Protein AF-A0A3P8MCZ1-F1 (afdb_monomer_lite)

Sequence (116 aa):
MANELAQLTGFEEKDVQRALRALALEPFFDDVMYVASGDVIVGAPTGNALRVVGQWPTPEAQLDRLIAAIEAVAADEAQPEEERSKARQLGMSLKGALYQVAIGALGGAGGNIMSG

Radius of gyration: 23.14 Å; chains: 1; bounding box: 69×40×48 Å

Foldseek 3Di:
DLVVVCVVVVHDSVVSQVVLVVCVVDQQFPDWDQDPVRGIDGHDGDPVNCVVVVVDQDPVRVLVVVLVVLCVQLPDPVDDPVSNVVSVVVSVVSVVVVVVVVCCVVVVVPPDDDDD

pLDDT: mean 78.55, std 12.03, range [37.47, 90.81]

Organism: Tsukamurella paurometabola (NCBI:txid2061)

Structure (mmCIF, N/CA/C/O backbone):
data_AF-A0A3P8MCZ1-F1
#
_entry.id   AF-A0A3P8MCZ1-F1
#
loop_
_atom_site.group_PDB
_atom_site.id
_atom_site.type_symbol
_atom_site.label_atom_id
_atom_site.label_alt_id
_atom_site.label_comp_id
_atom_site.label_asym_id
_atom_site.label_entity_id
_atom_site.label_seq_id
_atom_site.pdbx_PDB_ins_code
_atom_site.Cartn_x
_atom_site.Cartn_y
_atom_site.Cartn_z
_atom_site.occupancy
_atom_site.B_iso_or_equiv
_atom_site.auth_seq_id
_atom_site.auth_comp_id
_atom_site.auth_asym_id
_atom_site.auth_atom_id
_atom_site.pdbx_PDB_model_num
ATOM 1 N N . MET A 1 1 ? 16.208 -9.409 -4.813 1.00 60.22 1 MET A N 1
ATOM 2 C CA . MET A 1 1 ? 15.084 -8.688 -5.442 1.00 60.22 1 MET A CA 1
ATOM 3 C C . MET A 1 1 ? 14.567 -9.349 -6.721 1.00 60.22 1 MET A C 1
ATOM 5 O O . MET A 1 1 ? 13.490 -9.920 -6.668 1.00 60.22 1 MET A O 1
ATOM 9 N N . ALA A 1 2 ? 15.285 -9.341 -7.854 1.00 64.31 2 ALA A N 1
ATOM 10 C CA . ALA A 1 2 ? 14.760 -9.933 -9.100 1.00 64.31 2 ALA A CA 1
ATOM 11 C C . ALA A 1 2 ? 14.562 -11.459 -9.018 1.0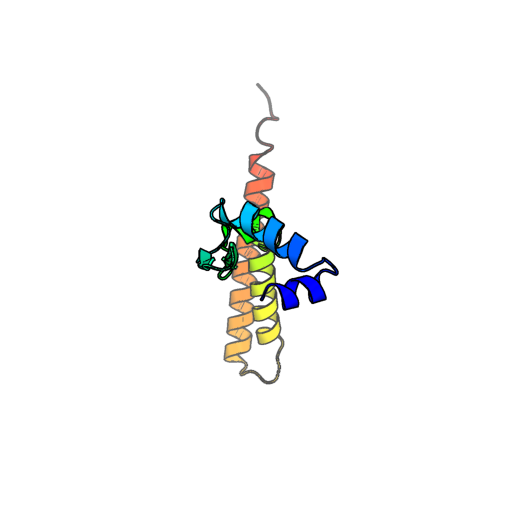0 64.31 2 ALA A C 1
ATOM 13 O O . ALA A 1 2 ? 13.495 -11.956 -9.365 1.00 64.31 2 ALA A O 1
ATOM 14 N N . ASN A 1 3 ? 15.532 -12.179 -8.448 1.00 68.25 3 ASN A N 1
ATOM 15 C CA . ASN A 1 3 ? 15.411 -13.607 -8.136 1.00 68.25 3 ASN A CA 1
ATOM 16 C C . ASN A 1 3 ? 14.243 -13.928 -7.164 1.00 68.25 3 ASN A C 1
ATOM 18 O O . ASN A 1 3 ? 13.548 -14.924 -7.329 1.00 68.25 3 ASN A O 1
ATOM 22 N N . GLU A 1 4 ? 13.954 -13.063 -6.185 1.00 74.31 4 GLU A N 1
ATOM 23 C CA . GLU A 1 4 ? 12.821 -13.265 -5.257 1.00 74.31 4 GLU A CA 1
ATOM 24 C C . GLU A 1 4 ? 11.471 -13.061 -5.958 1.00 74.31 4 GLU A C 1
ATOM 26 O O . GLU A 1 4 ? 10.547 -13.848 -5.772 1.00 74.31 4 GLU A O 1
ATOM 31 N N . LEU A 1 5 ? 11.363 -12.040 -6.815 1.00 75.69 5 LEU A N 1
ATOM 32 C CA . LEU A 1 5 ? 10.168 -11.803 -7.629 1.00 75.69 5 LEU A CA 1
ATOM 33 C C . LEU A 1 5 ? 9.936 -12.933 -8.637 1.00 75.69 5 LEU A C 1
ATOM 35 O O . LEU A 1 5 ? 8.797 -13.356 -8.822 1.00 75.69 5 LEU A O 1
ATOM 39 N N . ALA A 1 6 ? 11.001 -13.454 -9.249 1.00 72.50 6 ALA A N 1
ATOM 40 C CA . ALA A 1 6 ? 10.952 -14.619 -10.128 1.00 72.50 6 ALA A CA 1
ATOM 41 C C . ALA A 1 6 ? 10.367 -15.843 -9.404 1.00 72.50 6 ALA A C 1
ATOM 43 O O . ALA A 1 6 ? 9.442 -16.480 -9.904 1.00 72.50 6 ALA A O 1
ATOM 44 N N . GLN A 1 7 ? 10.814 -16.111 -8.173 1.00 72.31 7 GLN A N 1
ATOM 45 C CA . GLN A 1 7 ? 10.285 -17.209 -7.357 1.00 72.31 7 GLN A CA 1
ATOM 46 C C . GLN A 1 7 ? 8.814 -17.013 -6.957 1.00 72.31 7 GLN A C 1
ATOM 48 O O . GLN A 1 7 ? 8.046 -17.970 -6.989 1.00 72.31 7 GLN A O 1
ATOM 53 N N . LEU A 1 8 ? 8.401 -15.787 -6.615 1.00 78.44 8 LEU A N 1
ATOM 54 C CA . LEU A 1 8 ? 7.018 -15.487 -6.215 1.00 78.44 8 LEU A CA 1
ATOM 55 C C . LEU A 1 8 ? 6.022 -15.521 -7.381 1.00 78.44 8 LEU A C 1
ATOM 57 O O . LEU A 1 8 ? 4.850 -15.833 -7.184 1.00 78.44 8 LEU A O 1
ATOM 61 N N . THR A 1 9 ? 6.471 -15.172 -8.584 1.00 80.12 9 THR A N 1
ATOM 62 C CA . THR A 1 9 ? 5.613 -15.056 -9.775 1.00 80.12 9 THR A CA 1
ATOM 63 C C . THR A 1 9 ? 5.683 -16.274 -10.694 1.00 80.12 9 THR A C 1
ATOM 65 O O . THR A 1 9 ? 4.820 -16.439 -11.552 1.00 80.12 9 THR A O 1
ATOM 68 N N . GLY A 1 10 ? 6.699 -17.127 -10.528 1.00 83.00 10 GLY A N 1
ATOM 69 C CA . GLY A 1 10 ? 6.996 -18.232 -11.439 1.00 83.00 10 GLY A CA 1
ATOM 70 C C . GLY A 1 10 ? 7.622 -17.790 -12.767 1.00 83.00 10 GLY A C 1
ATOM 71 O O . GLY A 1 10 ? 7.740 -18.609 -13.677 1.00 83.00 10 GLY A O 1
ATOM 72 N N . PHE A 1 11 ? 8.008 -16.517 -12.904 1.00 84.12 11 PHE A N 1
ATOM 73 C CA . PHE A 1 11 ? 8.700 -16.010 -14.089 1.00 84.12 11 PHE A CA 1
ATOM 74 C C . PHE A 1 11 ? 10.206 -16.255 -14.026 1.00 84.12 11 PHE A C 1
ATOM 76 O O . PHE A 1 11 ? 10.797 -16.343 -12.954 1.00 84.12 11 PHE A O 1
ATOM 83 N N . GLU A 1 12 ? 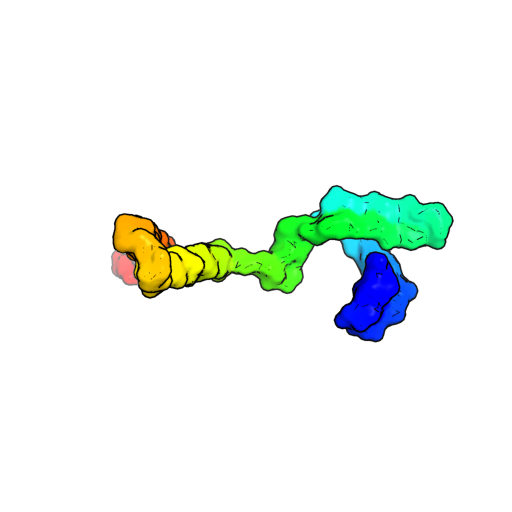10.853 -16.306 -15.191 1.00 87.06 12 GLU A N 1
ATOM 84 C CA . GLU A 1 12 ? 12.312 -16.306 -15.250 1.00 87.06 12 GLU A CA 1
ATOM 85 C C . GLU A 1 12 ? 12.871 -14.927 -14.874 1.00 87.06 12 GLU A C 1
ATOM 87 O O . GLU A 1 12 ? 12.325 -13.887 -15.250 1.00 87.06 12 GLU A O 1
ATOM 92 N N . GLU A 1 13 ? 14.019 -14.901 -14.193 1.00 85.62 13 GLU A N 1
ATOM 93 C CA . GLU A 1 13 ? 14.666 -13.662 -13.739 1.00 85.62 13 GLU A CA 1
ATOM 94 C C . GLU A 1 13 ? 14.922 -12.663 -14.883 1.00 85.62 13 GLU A C 1
ATOM 96 O O . GLU A 1 13 ? 14.755 -11.455 -14.710 1.00 85.62 13 GLU A O 1
ATOM 101 N N . LYS A 1 14 ? 15.231 -13.161 -16.088 1.00 87.12 14 LYS A N 1
ATOM 102 C CA . LYS A 1 14 ? 15.417 -12.333 -17.291 1.00 87.12 14 LYS A CA 1
ATOM 103 C C . LYS A 1 14 ? 14.136 -11.605 -17.717 1.00 87.12 14 LYS A C 1
ATOM 105 O O . LYS A 1 14 ? 14.192 -10.459 -18.164 1.00 87.12 14 LYS A O 1
ATOM 110 N N . ASP A 1 15 ? 12.986 -12.263 -17.581 1.00 88.88 15 ASP A N 1
ATOM 111 C CA . ASP A 1 15 ? 11.691 -11.704 -17.957 1.00 88.88 15 ASP A CA 1
ATOM 112 C C . ASP A 1 15 ? 11.219 -10.708 -16.896 1.00 88.88 15 ASP A C 1
ATOM 114 O O . ASP A 1 15 ? 10.705 -9.645 -17.249 1.00 88.88 15 ASP A O 1
ATOM 118 N N . VAL A 1 16 ? 11.510 -10.983 -15.618 1.00 87.94 16 VAL A N 1
ATOM 119 C CA . VAL A 1 16 ? 11.321 -10.030 -14.516 1.00 87.94 16 VAL A CA 1
ATOM 120 C C . VAL A 1 16 ? 12.159 -8.770 -14.740 1.00 87.94 16 VAL A C 1
ATOM 122 O O . VAL A 1 16 ? 11.617 -7.672 -14.695 1.00 87.94 16 VAL A O 1
ATOM 125 N N . GLN A 1 17 ? 13.451 -8.892 -15.060 1.00 90.81 17 GLN A N 1
ATOM 126 C CA . GLN A 1 17 ? 14.313 -7.738 -15.350 1.00 90.81 17 GLN A CA 1
ATOM 127 C C . GLN A 1 17 ? 13.830 -6.927 -16.560 1.00 90.81 17 GLN A C 1
ATOM 129 O O . GLN A 1 17 ? 13.839 -5.694 -16.535 1.00 90.81 17 GLN A O 1
ATOM 134 N N . ARG A 1 18 ? 13.344 -7.592 -17.617 1.00 89.56 18 ARG A N 1
ATOM 135 C CA . ARG A 1 18 ? 12.755 -6.902 -18.774 1.00 89.56 18 ARG A CA 1
ATOM 136 C C . ARG A 1 18 ? 11.475 -6.150 -18.399 1.00 89.56 18 ARG A C 1
ATOM 138 O O . ARG A 1 18 ? 11.293 -5.021 -18.851 1.00 89.56 18 ARG A O 1
ATOM 145 N N . ALA A 1 19 ? 10.615 -6.748 -17.577 1.00 87.50 19 ALA A N 1
ATOM 146 C CA . ALA A 1 19 ? 9.401 -6.102 -17.087 1.00 87.50 19 ALA A CA 1
ATOM 147 C C . ALA A 1 19 ? 9.724 -4.905 -16.179 1.00 87.50 19 ALA A C 1
ATOM 149 O O . ALA A 1 19 ? 9.167 -3.828 -16.372 1.00 87.50 19 ALA A O 1
ATOM 150 N N . LEU A 1 20 ? 10.676 -5.059 -15.254 1.00 89.81 20 LEU A N 1
ATOM 151 C CA . LEU A 1 20 ? 11.132 -3.980 -14.378 1.00 89.81 20 LEU A CA 1
ATOM 152 C C . LEU A 1 20 ? 11.714 -2.811 -15.174 1.00 89.81 20 LEU A C 1
ATOM 154 O O . LEU A 1 20 ? 11.363 -1.675 -14.889 1.00 89.81 20 LEU A O 1
ATOM 158 N N . ARG A 1 21 ? 12.513 -3.066 -16.220 1.00 89.62 21 ARG A N 1
ATOM 159 C CA . ARG A 1 21 ? 12.997 -2.010 -17.129 1.00 89.62 21 ARG A CA 1
ATOM 160 C C . ARG A 1 21 ? 11.864 -1.235 -17.792 1.00 89.62 21 ARG A C 1
ATOM 162 O O . ARG A 1 21 ? 11.954 -0.020 -17.885 1.00 89.62 21 ARG A O 1
ATOM 169 N N . ALA A 1 22 ? 10.828 -1.923 -18.268 1.00 89.94 22 ALA A N 1
ATOM 170 C CA . ALA A 1 22 ? 9.697 -1.264 -18.914 1.00 89.94 22 ALA A CA 1
ATOM 171 C C . ALA A 1 22 ? 8.893 -0.419 -17.914 1.00 89.94 22 ALA A C 1
ATOM 173 O O . ALA A 1 22 ? 8.547 0.719 -18.211 1.00 89.94 22 ALA A O 1
ATOM 174 N N . LEU A 1 23 ? 8.643 -0.954 -16.715 1.00 87.88 23 LEU A N 1
ATOM 175 C CA . LEU A 1 23 ? 7.907 -0.256 -15.658 1.00 87.88 23 LEU A CA 1
ATOM 176 C C . LE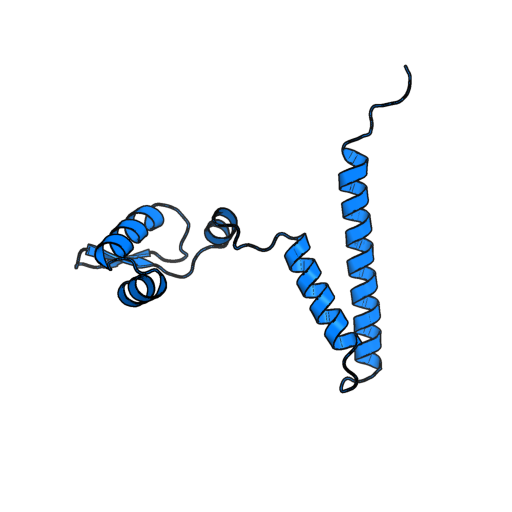U A 1 23 ? 8.703 0.901 -15.040 1.00 87.88 23 LEU A C 1
ATOM 178 O O . LEU A 1 23 ? 8.107 1.883 -14.619 1.00 87.88 23 LEU A O 1
ATOM 182 N N . ALA A 1 24 ? 10.033 0.808 -15.014 1.00 88.44 24 ALA A N 1
ATOM 183 C CA . ALA A 1 24 ? 10.931 1.851 -14.521 1.00 88.44 24 ALA A CA 1
ATOM 184 C C . ALA A 1 24 ? 10.975 3.111 -15.408 1.00 88.44 24 ALA A C 1
ATOM 186 O O . ALA A 1 24 ? 11.560 4.115 -15.006 1.00 88.44 24 ALA A O 1
ATOM 187 N N . LEU A 1 25 ? 10.376 3.071 -16.605 1.00 88.62 25 LEU A N 1
ATOM 188 C CA . LEU A 1 25 ? 10.182 4.255 -17.451 1.00 88.62 25 LEU A CA 1
ATOM 189 C C . LEU A 1 25 ? 8.997 5.118 -16.993 1.00 88.62 25 LEU A C 1
ATOM 191 O O . LEU A 1 25 ? 8.896 6.276 -17.390 1.00 88.62 25 LEU A O 1
ATOM 195 N N . GLU A 1 26 ? 8.118 4.561 -16.164 1.00 87.50 26 GLU A N 1
ATOM 196 C CA . GLU A 1 26 ? 6.937 5.218 -15.611 1.00 87.50 26 GLU A CA 1
ATOM 197 C C . GLU A 1 26 ? 7.156 5.527 -14.116 1.00 87.50 26 GLU A C 1
ATOM 199 O O . GLU A 1 26 ? 7.959 4.860 -13.455 1.00 87.50 26 GLU A O 1
ATOM 204 N N . PRO A 1 27 ? 6.438 6.502 -13.523 1.00 86.19 27 PRO A N 1
ATOM 205 C CA . PRO A 1 27 ? 6.589 6.889 -12.115 1.00 86.19 27 PRO A CA 1
ATOM 206 C C . PRO A 1 27 ? 5.904 5.892 -11.158 1.00 86.19 27 PRO A C 1
ATOM 208 O O . PRO A 1 27 ? 5.071 6.250 -10.315 1.00 86.19 27 PRO A O 1
ATOM 211 N N . PHE A 1 28 ? 6.217 4.607 -11.315 1.00 88.06 28 PHE A N 1
ATOM 212 C CA . PHE A 1 28 ? 5.667 3.513 -10.522 1.00 88.06 28 PHE A CA 1
ATOM 213 C C . PHE A 1 28 ? 6.544 3.099 -9.345 1.00 88.06 28 PHE A C 1
ATOM 215 O O . PHE A 1 28 ? 6.041 2.405 -8.467 1.00 88.06 28 PHE A O 1
ATOM 222 N N . PHE A 1 29 ? 7.795 3.556 -9.275 1.00 90.81 29 PHE A N 1
ATOM 223 C CA . PHE A 1 29 ? 8.711 3.254 -8.174 1.00 90.81 29 PHE A CA 1
ATOM 224 C C . PHE A 1 29 ? 9.304 4.534 -7.581 1.00 90.81 29 PHE A C 1
ATOM 226 O O . PHE A 1 29 ? 9.568 5.483 -8.317 1.00 90.81 29 PHE A O 1
ATOM 233 N N . ASP A 1 30 ? 9.506 4.551 -6.260 1.00 85.19 30 ASP A N 1
ATOM 234 C CA . ASP A 1 30 ? 10.091 5.698 -5.542 1.00 85.19 30 ASP A CA 1
ATOM 235 C C . ASP A 1 30 ? 11.579 5.912 -5.868 1.00 85.19 30 ASP A C 1
ATOM 237 O O . ASP A 1 30 ? 12.080 7.032 -5.792 1.00 85.19 30 ASP A O 1
ATOM 241 N N . ASP A 1 31 ? 12.282 4.838 -6.234 1.00 85.44 31 ASP A N 1
ATOM 242 C CA . ASP A 1 31 ? 13.683 4.872 -6.649 1.00 85.44 31 ASP A CA 1
ATOM 243 C C . ASP A 1 31 ? 13.915 3.876 -7.791 1.00 85.44 31 ASP A C 1
ATOM 245 O O . ASP A 1 31 ? 13.296 2.808 -7.841 1.00 85.44 31 ASP A O 1
ATOM 249 N N . VAL A 1 32 ? 14.800 4.228 -8.717 1.00 88.56 32 VAL A N 1
ATOM 250 C CA . VAL A 1 32 ? 15.196 3.394 -9.851 1.00 88.56 32 VAL A CA 1
ATOM 251 C C . VAL A 1 32 ? 16.698 3.541 -10.044 1.00 88.56 32 VAL A C 1
ATOM 253 O O . VAL A 1 32 ? 17.196 4.599 -10.428 1.00 88.56 32 VAL A O 1
ATOM 256 N N . MET A 1 33 ? 17.419 2.441 -9.854 1.00 89.94 33 MET A N 1
ATOM 257 C CA . MET A 1 33 ? 18.860 2.372 -10.044 1.00 89.94 33 MET A CA 1
ATOM 258 C C . MET A 1 33 ? 19.207 1.436 -11.199 1.00 89.94 33 MET A C 1
ATOM 260 O O . MET A 1 33 ? 18.812 0.269 -11.225 1.00 89.94 33 MET A O 1
ATOM 264 N N . TYR A 1 34 ? 20.007 1.951 -12.129 1.00 87.38 34 TYR A N 1
ATOM 265 C CA . TYR A 1 34 ? 20.610 1.180 -13.210 1.00 87.38 34 TYR A CA 1
ATOM 266 C C . TYR A 1 34 ? 22.032 0.804 -12.809 1.00 87.38 34 TYR A C 1
ATOM 268 O O . TYR A 1 34 ? 22.867 1.679 -12.573 1.00 87.38 34 TYR A O 1
ATOM 276 N N . VAL A 1 35 ? 22.317 -0.493 -12.723 1.00 87.50 35 VAL A N 1
ATOM 277 C CA . VAL A 1 35 ? 23.659 -0.981 -12.385 1.00 87.50 35 VAL A CA 1
ATOM 278 C C . VAL A 1 35 ? 24.465 -1.300 -13.643 1.00 87.50 35 VAL A C 1
ATOM 280 O O . VAL A 1 35 ? 23.914 -1.561 -14.711 1.00 87.50 35 VAL A O 1
ATOM 283 N N . ALA A 1 36 ? 25.795 -1.303 -13.524 1.00 80.00 36 ALA A N 1
ATOM 284 C CA . ALA A 1 36 ? 26.705 -1.524 -14.652 1.00 80.00 36 ALA A CA 1
ATOM 285 C C . ALA A 1 36 ? 26.541 -2.900 -15.334 1.00 80.00 36 ALA A C 1
ATOM 287 O O . ALA A 1 36 ? 26.926 -3.050 -16.490 1.00 80.00 36 ALA A O 1
ATOM 288 N N . SER A 1 37 ? 25.943 -3.888 -14.654 1.00 82.06 37 SER A N 1
ATOM 289 C CA . SER A 1 37 ? 25.558 -5.179 -15.248 1.00 82.06 37 SER A CA 1
ATOM 290 C C . SER A 1 37 ? 24.385 -5.074 -16.233 1.00 82.06 37 SER A C 1
ATOM 292 O O . SER A 1 37 ? 24.101 -6.028 -16.952 1.00 82.06 37 SER A O 1
ATOM 294 N N . GLY A 1 38 ? 23.710 -3.922 -16.289 1.00 79.75 38 GLY A N 1
ATOM 295 C CA . GLY A 1 38 ? 22.503 -3.694 -17.079 1.00 79.75 38 GLY A CA 1
ATOM 296 C C . GLY A 1 38 ? 21.209 -4.036 -16.336 1.00 79.75 38 GLY A C 1
ATOM 297 O O . GLY A 1 38 ? 20.127 -3.868 -16.902 1.00 79.75 38 GLY A O 1
ATOM 298 N N . ASP A 1 39 ? 21.281 -4.510 -15.095 1.00 86.00 39 ASP A N 1
ATOM 299 C CA . ASP A 1 39 ? 20.095 -4.793 -14.286 1.00 86.00 39 ASP A CA 1
ATOM 300 C C . ASP A 1 39 ? 19.456 -3.508 -13.753 1.00 86.00 39 ASP A C 1
ATOM 302 O O . ASP A 1 39 ? 20.117 -2.482 -13.557 1.00 86.00 39 ASP A O 1
ATOM 306 N N . VAL A 1 40 ? 18.148 -3.580 -13.519 1.00 88.19 40 VAL A N 1
ATOM 307 C CA . VAL A 1 40 ? 17.383 -2.526 -12.860 1.00 88.19 40 VA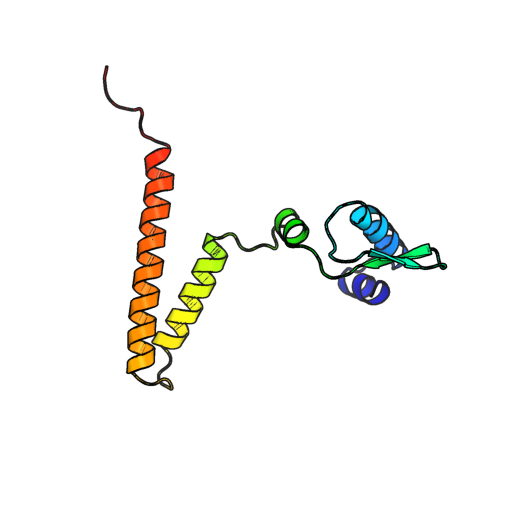L A CA 1
ATOM 308 C C . VAL A 1 40 ? 17.013 -2.986 -11.462 1.00 88.19 40 VAL A C 1
ATOM 310 O O . VAL A 1 40 ? 16.484 -4.083 -11.258 1.00 88.19 40 VAL A O 1
ATOM 313 N N . ILE A 1 41 ? 17.303 -2.118 -10.500 1.00 86.50 41 ILE A N 1
ATOM 314 C CA . ILE A 1 41 ? 16.886 -2.243 -9.111 1.00 86.50 41 ILE A CA 1
ATOM 315 C C . ILE A 1 41 ? 15.848 -1.151 -8.876 1.00 86.50 41 ILE A C 1
ATOM 317 O O . ILE A 1 41 ? 16.104 0.018 -9.154 1.00 86.50 41 ILE A O 1
ATOM 321 N N . VAL A 1 42 ? 14.672 -1.541 -8.396 1.00 88.69 42 VAL A N 1
ATOM 322 C CA . VAL A 1 42 ? 13.559 -0.623 -8.137 1.00 88.69 42 VAL A CA 1
ATOM 323 C C . VAL A 1 42 ? 13.278 -0.540 -6.641 1.00 88.69 42 VAL A C 1
ATOM 325 O O . VAL A 1 42 ? 13.450 -1.519 -5.917 1.00 88.69 42 VAL A O 1
ATOM 328 N N . GLY A 1 43 ? 12.854 0.631 -6.180 1.00 85.81 43 GLY A N 1
ATOM 329 C CA . GLY A 1 43 ? 12.376 0.868 -4.824 1.00 85.81 43 GLY A CA 1
ATOM 330 C C . GLY A 1 43 ? 10.944 0.374 -4.604 1.00 85.81 43 GLY A C 1
ATOM 331 O O . GLY A 1 43 ? 10.411 -0.444 -5.357 1.00 85.81 43 GLY A O 1
ATOM 332 N N . ALA A 1 44 ? 10.302 0.884 -3.551 1.00 84.75 44 ALA A N 1
ATOM 333 C CA . ALA A 1 44 ? 8.907 0.571 -3.259 1.00 84.75 44 ALA A CA 1
ATOM 334 C C . ALA A 1 44 ? 7.966 1.075 -4.377 1.00 84.75 44 ALA A C 1
ATOM 336 O O . ALA A 1 44 ? 8.257 2.096 -5.011 1.00 84.75 44 ALA A O 1
ATOM 337 N N . PRO A 1 45 ? 6.841 0.378 -4.635 1.00 85.75 45 PRO A N 1
ATOM 338 C CA . PRO A 1 45 ? 5.839 0.849 -5.580 1.00 85.75 45 PRO A CA 1
ATOM 339 C C . PRO A 1 45 ? 5.144 2.114 -5.062 1.00 85.75 45 PRO A C 1
ATOM 341 O O . PRO A 1 45 ? 4.725 2.178 -3.905 1.00 85.75 45 PRO A O 1
ATOM 344 N N . THR A 1 46 ? 4.961 3.098 -5.939 1.00 86.00 46 THR A N 1
ATOM 345 C CA . THR A 1 46 ? 4.288 4.358 -5.608 1.00 86.00 46 THR A CA 1
ATOM 346 C C . THR A 1 46 ? 2.787 4.149 -5.390 1.00 86.00 46 THR A C 1
ATOM 348 O O . THR A 1 46 ? 2.176 3.193 -5.878 1.00 86.00 46 THR A O 1
ATOM 351 N N . GLY A 1 47 ? 2.127 5.114 -4.742 1.00 76.12 47 GLY A N 1
ATOM 352 C CA . GLY A 1 47 ? 0.661 5.119 -4.637 1.00 76.12 47 GLY A CA 1
ATOM 353 C C . GLY A 1 47 ? -0.051 5.133 -5.999 1.00 76.12 47 GLY A C 1
ATOM 354 O O . GLY A 1 47 ? -1.172 4.639 -6.118 1.00 76.12 47 GLY A O 1
ATOM 355 N N . ASN A 1 48 ? 0.597 5.654 -7.049 1.00 79.31 48 ASN A N 1
ATOM 356 C CA . ASN A 1 48 ? 0.082 5.578 -8.415 1.00 79.31 48 ASN A CA 1
ATOM 357 C C . ASN A 1 48 ? 0.124 4.143 -8.958 1.00 79.31 48 ASN A C 1
ATOM 359 O O . ASN A 1 48 ? -0.887 3.666 -9.471 1.00 79.31 48 ASN A O 1
ATOM 363 N N . ALA A 1 49 ? 1.247 3.438 -8.777 1.00 84.56 49 ALA A N 1
ATOM 364 C CA . ALA A 1 49 ? 1.380 2.036 -9.171 1.00 84.56 49 ALA A CA 1
ATOM 365 C C . ALA A 1 49 ? 0.298 1.173 -8.515 1.00 84.56 49 ALA A C 1
ATOM 367 O O . ALA A 1 49 ? -0.413 0.441 -9.200 1.00 84.56 49 ALA A O 1
ATOM 368 N N . LEU A 1 50 ? 0.106 1.341 -7.203 1.00 80.56 50 LEU A N 1
ATOM 369 C CA . LEU A 1 50 ? -0.908 0.622 -6.432 1.00 80.56 50 LEU A CA 1
ATOM 370 C C . LEU A 1 50 ? -2.339 0.909 -6.914 1.00 80.56 50 LEU A C 1
ATOM 372 O O . LEU A 1 50 ? -3.168 -0.000 -6.942 1.00 80.56 50 LEU A O 1
ATOM 376 N N . ARG A 1 51 ? -2.639 2.147 -7.328 1.00 75.00 51 ARG A N 1
ATOM 377 C CA . ARG A 1 51 ? -3.950 2.508 -7.890 1.00 75.00 51 ARG A CA 1
ATOM 378 C C . ARG A 1 51 ? -4.193 1.841 -9.242 1.00 75.00 51 ARG A C 1
ATOM 380 O O . ARG A 1 51 ? -5.277 1.311 -9.456 1.00 75.00 51 ARG A O 1
ATOM 387 N N . VAL A 1 52 ? -3.195 1.845 -10.126 1.00 80.50 52 VAL A N 1
ATOM 388 C CA . VAL A 1 52 ? -3.298 1.261 -11.475 1.00 80.50 52 VAL A CA 1
ATOM 389 C C . VAL A 1 52 ? -3.570 -0.239 -11.419 1.00 80.50 52 VAL A C 1
ATOM 391 O O . VAL A 1 52 ? -4.406 -0.737 -12.167 1.00 80.50 52 VAL A O 1
ATOM 394 N N . VAL A 1 53 ? -2.919 -0.961 -10.506 1.00 82.62 53 VAL A N 1
ATOM 395 C CA . VAL A 1 53 ? -3.120 -2.412 -10.363 1.00 82.62 53 VAL A CA 1
ATOM 396 C C . VAL A 1 53 ? -4.314 -2.779 -9.468 1.00 82.62 53 VAL A C 1
ATOM 398 O O . VAL A 1 53 ? -4.492 -3.949 -9.140 1.00 82.62 53 VAL A O 1
ATOM 401 N N . GLY A 1 54 ? -5.117 -1.797 -9.035 1.00 69.06 54 GLY A N 1
ATOM 402 C CA . GLY A 1 54 ? -6.282 -2.018 -8.168 1.00 69.06 54 GLY A CA 1
ATOM 403 C C . GLY A 1 54 ? -5.940 -2.509 -6.755 1.00 69.06 54 GLY A C 1
ATOM 404 O O . GLY A 1 54 ? -6.809 -3.015 -6.052 1.00 69.06 54 GLY A O 1
ATOM 405 N N . GLN A 1 55 ? -4.679 -2.374 -6.334 1.00 70.56 55 GLN A N 1
ATOM 406 C CA . GLN A 1 55 ? -4.201 -2.720 -4.989 1.00 70.56 55 GLN A CA 1
ATOM 407 C C . GLN A 1 55 ? -4.419 -1.581 -3.984 1.00 70.56 55 GLN A C 1
ATOM 409 O O . GLN A 1 55 ? -4.331 -1.803 -2.776 1.00 70.56 55 GLN A O 1
ATOM 414 N N . TRP A 1 56 ? -4.726 -0.366 -4.453 1.00 62.41 56 TRP A N 1
ATOM 415 C CA . TRP A 1 56 ? -5.185 0.703 -3.573 1.00 62.41 56 TRP A CA 1
ATOM 416 C C . TRP A 1 56 ? -6.627 0.405 -3.137 1.00 62.41 56 TRP A C 1
ATOM 418 O O . TRP A 1 56 ? -7.508 0.346 -4.000 1.00 62.41 56 TRP A O 1
ATOM 428 N N . PRO A 1 57 ? -6.909 0.212 -1.835 1.00 62.06 57 PRO A N 1
ATOM 429 C CA . PRO A 1 57 ? -8.287 0.102 -1.380 1.00 62.06 57 PRO A CA 1
ATOM 430 C C . PRO A 1 57 ? -9.004 1.408 -1.730 1.00 62.06 57 PRO A C 1
ATOM 432 O O . PRO A 1 57 ? -8.453 2.493 -1.532 1.00 62.06 57 PRO A O 1
ATOM 435 N N . THR A 1 58 ? -10.217 1.323 -2.276 1.00 70.12 58 THR A N 1
ATOM 436 C CA . THR A 1 58 ? -11.014 2.531 -2.518 1.00 70.12 58 THR A CA 1
ATOM 437 C C . THR A 1 58 ? -11.155 3.321 -1.207 1.00 70.12 58 THR A C 1
ATOM 439 O O . THR A 1 58 ? -11.031 2.726 -0.129 1.00 70.12 58 THR A O 1
ATOM 442 N N . PRO A 1 59 ? -11.375 4.647 -1.242 1.00 66.94 59 PRO A N 1
ATOM 443 C CA . PRO A 1 59 ? -11.603 5.425 -0.024 1.00 66.94 59 PRO A CA 1
ATOM 444 C C . PRO A 1 59 ? -12.640 4.780 0.905 1.00 66.94 59 PRO A C 1
ATOM 446 O O . PRO A 1 59 ? -12.439 4.737 2.115 1.00 66.94 59 PRO A O 1
ATOM 449 N N . GLU A 1 60 ? -13.685 4.190 0.326 1.00 69.25 60 GLU A N 1
ATOM 450 C CA . GLU A 1 60 ? -14.716 3.426 1.024 1.00 69.25 60 GLU A CA 1
ATOM 451 C C . GLU A 1 60 ? -14.128 2.165 1.667 1.00 69.25 60 GLU A C 1
ATOM 453 O O . GLU A 1 60 ? -14.271 1.982 2.867 1.00 69.25 60 GLU A O 1
ATOM 458 N N . ALA A 1 61 ? -13.365 1.350 0.930 1.00 72.19 61 ALA A N 1
ATOM 459 C CA . ALA A 1 61 ? -12.740 0.142 1.473 1.00 72.19 61 ALA A CA 1
ATOM 460 C C . ALA A 1 61 ? -11.686 0.434 2.561 1.00 72.19 61 ALA A C 1
ATOM 462 O O . ALA A 1 61 ? -11.504 -0.355 3.490 1.00 72.19 61 ALA A O 1
ATOM 463 N N . GLN A 1 62 ? -10.965 1.554 2.465 1.00 78.19 62 GLN A N 1
ATOM 464 C CA . GLN A 1 62 ? -10.019 1.994 3.493 1.00 78.19 62 GLN A CA 1
ATOM 465 C C . GLN A 1 62 ? -10.760 2.458 4.755 1.00 78.19 62 GLN A C 1
ATOM 467 O O . GLN A 1 62 ? -10.353 2.126 5.871 1.00 78.19 62 GLN A O 1
ATOM 472 N N . LEU A 1 63 ? -11.858 3.193 4.579 1.00 76.00 63 LEU A N 1
ATOM 473 C CA . LEU A 1 63 ? -12.703 3.667 5.666 1.00 76.00 63 LEU A CA 1
ATOM 474 C C . LEU A 1 63 ? -13.465 2.517 6.340 1.00 76.00 63 LEU A C 1
ATOM 476 O O . LEU A 1 63 ? -13.525 2.481 7.563 1.00 76.00 63 LEU A O 1
ATOM 480 N N . ASP A 1 64 ? -13.951 1.534 5.582 1.00 80.00 64 ASP A N 1
ATOM 481 C CA . ASP A 1 64 ? -14.587 0.321 6.107 1.00 80.00 64 ASP A CA 1
ATOM 482 C C . ASP A 1 64 ? -13.619 -0.482 6.978 1.00 80.00 64 ASP A C 1
ATOM 484 O O . ASP A 1 64 ? -13.980 -0.932 8.065 1.00 80.00 64 ASP A O 1
ATOM 488 N N . ARG A 1 65 ? -12.353 -0.608 6.556 1.00 81.94 65 ARG A N 1
ATOM 489 C CA . ARG A 1 65 ? -11.300 -1.224 7.382 1.00 81.94 65 ARG A CA 1
ATOM 490 C C . ARG A 1 65 ? -11.052 -0.440 8.669 1.00 81.94 65 ARG A C 1
ATOM 492 O O . ARG A 1 65 ? -10.863 -1.053 9.718 1.00 81.94 65 ARG A O 1
ATOM 499 N N . LEU A 1 66 ? -11.055 0.893 8.604 1.00 83.75 66 LEU A N 1
ATOM 500 C CA . LEU A 1 66 ? -10.903 1.745 9.785 1.00 83.75 66 LEU A CA 1
ATOM 501 C C . LEU A 1 66 ? -12.084 1.575 10.749 1.00 83.75 66 LEU A C 1
ATOM 503 O O . LEU A 1 66 ? -11.878 1.391 11.945 1.00 83.75 66 LEU A O 1
ATOM 507 N N . ILE A 1 67 ? -13.311 1.589 10.227 1.00 85.69 67 ILE A N 1
ATOM 508 C CA . ILE A 1 67 ? -14.532 1.350 10.998 1.00 85.69 67 ILE A CA 1
ATOM 509 C C . ILE A 1 67 ? -14.470 -0.030 11.657 1.00 85.69 67 ILE A C 1
ATOM 511 O O . ILE A 1 67 ? -14.688 -0.127 12.859 1.00 85.69 67 ILE A O 1
ATOM 515 N N . ALA A 1 68 ? -14.099 -1.076 10.916 1.00 86.38 68 ALA A N 1
ATOM 516 C CA . ALA A 1 68 ? -13.979 -2.429 11.453 1.00 86.38 68 ALA A CA 1
ATOM 517 C C . ALA A 1 68 ? -12.937 -2.526 12.582 1.00 86.38 68 ALA A C 1
ATOM 519 O O . ALA A 1 68 ? -13.180 -3.188 13.589 1.00 86.38 68 ALA A O 1
ATOM 520 N N . ALA A 1 69 ? -11.799 -1.837 12.455 1.00 85.62 69 ALA A N 1
ATOM 521 C CA . ALA A 1 69 ? -10.792 -1.781 13.514 1.00 85.62 69 ALA A CA 1
ATOM 522 C C . ALA A 1 69 ? -11.320 -1.072 14.775 1.00 85.62 69 ALA A C 1
ATOM 524 O O . ALA A 1 69 ? -11.097 -1.541 15.889 1.00 85.62 69 ALA A O 1
ATOM 525 N N . ILE A 1 70 ? -12.065 0.024 14.607 1.00 87.62 70 ILE A N 1
ATOM 526 C CA . ILE A 1 70 ? -12.711 0.741 15.715 1.00 87.62 70 ILE A CA 1
ATOM 527 C C . ILE A 1 70 ? -13.783 -0.136 16.379 1.00 87.62 70 ILE A C 1
ATOM 529 O O . ILE A 1 70 ? -13.880 -0.179 17.604 1.00 87.62 70 ILE A O 1
ATOM 533 N N . GLU A 1 71 ? -14.565 -0.878 15.595 1.00 88.19 71 GLU A N 1
ATOM 534 C CA . GLU A 1 71 ? -15.572 -1.807 16.114 1.00 88.19 71 GLU A CA 1
ATOM 535 C C . GLU A 1 71 ? -14.952 -2.979 16.876 1.00 88.19 71 GLU A C 1
ATOM 537 O O . GLU A 1 71 ? -15.495 -3.389 17.900 1.00 88.19 71 GLU A O 1
ATOM 542 N N . ALA A 1 72 ? -13.790 -3.471 16.441 1.00 88.06 72 ALA A N 1
ATOM 543 C CA . ALA A 1 72 ? -13.047 -4.488 17.175 1.00 88.06 72 ALA A CA 1
ATOM 544 C C . ALA A 1 72 ? -12.629 -3.984 18.567 1.00 88.06 72 ALA A C 1
ATOM 546 O O . ALA A 1 72 ? -12.850 -4.681 19.553 1.00 88.06 72 ALA A O 1
ATOM 547 N N . VAL A 1 73 ? -12.123 -2.749 18.670 1.00 85.88 73 VAL A N 1
ATOM 548 C CA . VAL A 1 73 ? -11.787 -2.119 19.964 1.00 85.88 73 VAL A CA 1
ATOM 549 C C . VAL A 1 73 ? -13.035 -1.912 20.827 1.00 85.88 73 VAL A C 1
ATOM 551 O O . VAL A 1 73 ? -13.013 -2.152 22.029 1.00 85.88 73 VAL A O 1
ATOM 554 N N . ALA A 1 74 ? -14.151 -1.504 20.224 1.00 85.00 74 ALA A N 1
ATOM 555 C CA . ALA A 1 74 ? -15.427 -1.349 20.922 1.00 85.00 74 ALA A CA 1
ATOM 556 C C . ALA A 1 74 ? -15.988 -2.671 21.483 1.00 85.00 74 ALA A C 1
ATOM 558 O O . ALA A 1 74 ? -16.699 -2.667 22.500 1.00 85.00 74 ALA A O 1
ATOM 559 N N . ALA A 1 75 ? -15.719 -3.782 20.794 1.00 86.81 75 ALA A N 1
ATOM 560 C CA . ALA A 1 75 ? -16.156 -5.118 21.173 1.00 86.81 75 ALA A CA 1
ATOM 561 C C . ALA A 1 75 ? -15.223 -5.768 22.203 1.00 86.81 75 ALA A C 1
ATOM 563 O O . ALA A 1 75 ? -15.714 -6.500 23.059 1.00 86.81 75 ALA A O 1
ATOM 564 N N . ASP A 1 76 ? -13.927 -5.455 22.168 1.00 88.31 76 ASP A N 1
ATOM 565 C CA . ASP A 1 76 ? -12.904 -6.036 23.038 1.00 88.31 76 ASP A CA 1
ATOM 566 C C . ASP A 1 76 ? -13.201 -5.788 24.527 1.00 88.31 76 ASP A C 1
ATOM 568 O O . ASP A 1 76 ? -13.204 -4.654 25.004 1.00 88.31 76 ASP A O 1
ATOM 572 N N . GLU A 1 77 ? -13.492 -6.861 25.264 1.00 83.62 77 GLU A N 1
ATOM 573 C CA . GLU A 1 77 ? -13.791 -6.829 26.701 1.00 83.62 77 GLU A CA 1
ATOM 574 C C . GLU A 1 77 ? -12.543 -6.632 27.568 1.00 83.62 77 GLU A C 1
ATOM 576 O O . GLU A 1 77 ? -12.671 -6.279 28.739 1.00 83.62 77 GLU A O 1
ATOM 581 N N . ALA A 1 78 ? -11.343 -6.826 27.009 1.00 87.19 78 ALA A N 1
ATOM 582 C CA . ALA A 1 78 ? -10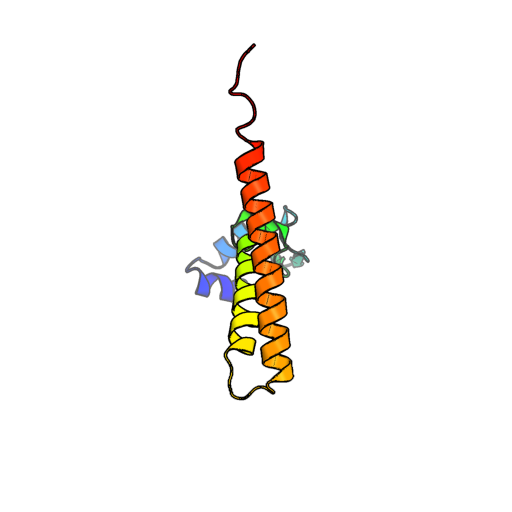.093 -6.551 27.710 1.00 87.19 78 ALA A CA 1
ATOM 583 C C . ALA A 1 78 ? -9.785 -5.046 27.794 1.00 87.19 78 ALA A C 1
ATOM 585 O O . ALA A 1 78 ? -8.927 -4.641 28.582 1.00 87.19 78 ALA A O 1
ATOM 586 N N . GLN A 1 79 ? -10.475 -4.219 27.000 1.00 82.94 79 GLN A N 1
ATOM 587 C CA . GLN A 1 79 ? -10.275 -2.774 26.976 1.00 82.94 79 GLN A CA 1
ATOM 588 C C . GLN A 1 79 ? -11.082 -2.053 28.065 1.00 82.94 79 GLN A C 1
ATOM 590 O O . GLN A 1 79 ? -12.196 -2.470 28.398 1.00 82.94 79 GLN A O 1
ATOM 595 N N . PRO A 1 80 ? -10.579 -0.920 28.591 1.00 89.44 80 PRO A N 1
ATOM 596 C CA . PRO A 1 80 ? -11.337 -0.079 29.511 1.00 89.44 80 PRO A CA 1
ATOM 597 C C . PRO A 1 80 ? -12.672 0.372 28.901 1.00 89.44 80 PRO A C 1
ATOM 599 O O . PRO A 1 80 ? -12.733 0.772 27.738 1.00 89.44 80 PRO A O 1
ATOM 602 N N . GLU A 1 81 ? -13.750 0.388 29.691 1.00 86.50 81 GLU A N 1
ATOM 603 C CA . GLU A 1 81 ? -15.091 0.743 29.186 1.00 86.50 81 GLU A CA 1
ATOM 604 C C . GLU A 1 81 ? -15.151 2.161 28.591 1.00 86.50 81 GLU A C 1
ATOM 606 O O . GLU A 1 81 ? -15.901 2.414 27.648 1.00 86.50 81 GLU A O 1
ATOM 611 N N . GLU A 1 82 ? -14.319 3.083 29.081 1.00 87.44 82 GLU A N 1
ATOM 612 C CA . GLU A 1 82 ? -14.186 4.422 28.503 1.00 87.44 82 GLU A CA 1
ATOM 613 C C . GLU A 1 82 ? -13.662 4.376 27.057 1.00 87.44 82 GLU A C 1
ATOM 615 O O . GLU A 1 82 ? -14.178 5.078 26.184 1.00 87.44 82 GLU A O 1
ATOM 620 N N . GLU A 1 83 ? -12.673 3.525 26.779 1.00 83.50 83 GLU A N 1
ATOM 621 C CA . GLU A 1 83 ? -12.094 3.352 25.443 1.00 83.50 83 GLU A CA 1
ATOM 622 C C . GLU A 1 83 ? -13.073 2.648 24.504 1.00 83.50 83 GLU A C 1
ATOM 624 O O . GLU A 1 83 ? -13.272 3.090 23.370 1.00 83.50 83 GLU A O 1
ATOM 629 N N . ARG A 1 84 ? -13.786 1.634 25.007 1.00 87.19 84 ARG A N 1
ATOM 630 C CA . ARG A 1 84 ? -14.851 0.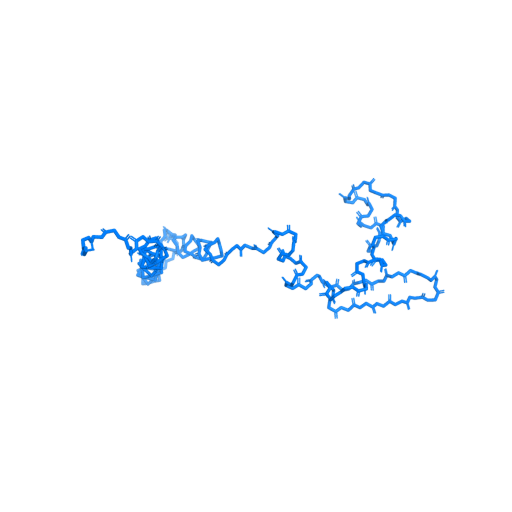949 24.260 1.00 87.19 84 ARG A CA 1
ATOM 631 C C . ARG A 1 84 ? -15.983 1.906 23.893 1.00 87.19 84 ARG A C 1
ATOM 633 O O . ARG A 1 84 ? -16.455 1.902 22.758 1.00 87.19 84 ARG A O 1
ATOM 640 N N . SER A 1 85 ? -16.404 2.759 24.827 1.00 85.38 85 SER A N 1
ATOM 641 C CA . SER A 1 85 ? -17.455 3.758 24.607 1.00 85.38 85 SER A CA 1
ATOM 642 C C . SER A 1 85 ? -17.048 4.801 23.558 1.00 85.38 85 SER A C 1
ATOM 644 O O . SER A 1 85 ? -17.801 5.061 22.614 1.00 85.38 85 SER A O 1
ATOM 646 N N . LYS A 1 86 ? -15.819 5.328 23.647 1.00 87.62 86 LYS A N 1
ATOM 647 C CA . LYS A 1 86 ? -15.259 6.247 22.639 1.00 87.62 86 LYS A CA 1
ATOM 648 C C . LYS A 1 86 ? -15.174 5.590 21.263 1.00 87.62 86 LYS A C 1
ATOM 650 O O . LYS A 1 86 ? -15.558 6.208 20.271 1.00 87.62 86 LYS A O 1
ATOM 655 N N . ALA A 1 87 ? -14.734 4.335 21.199 1.00 86.50 87 ALA A N 1
ATOM 656 C CA . ALA A 1 87 ? -14.675 3.576 19.958 1.00 86.50 87 ALA A CA 1
ATOM 657 C C . ALA A 1 87 ? -16.072 3.398 19.333 1.00 86.50 87 ALA A C 1
ATOM 659 O O . ALA A 1 87 ? -16.256 3.695 18.154 1.00 86.50 87 ALA A O 1
ATOM 660 N N . ARG A 1 88 ? -17.100 3.041 20.120 1.00 86.62 88 ARG A N 1
ATOM 661 C CA . ARG A 1 88 ? -18.496 2.974 19.634 1.00 86.62 88 ARG A CA 1
ATOM 662 C C . ARG A 1 88 ? -18.957 4.314 19.060 1.00 86.62 88 ARG A C 1
ATOM 664 O O . ARG A 1 88 ? -19.536 4.352 17.976 1.00 86.62 88 ARG A O 1
ATOM 671 N N . GLN A 1 89 ? -18.687 5.414 19.764 1.00 88.81 89 GLN A N 1
ATOM 672 C CA . GLN A 1 89 ? -19.090 6.752 19.329 1.00 88.81 89 GLN A CA 1
ATOM 673 C C . GLN A 1 89 ? -18.410 7.167 18.015 1.00 88.81 89 GLN A C 1
ATOM 675 O O . GLN A 1 89 ? -19.072 7.697 17.122 1.00 88.81 89 GLN A O 1
ATOM 680 N N . LEU A 1 90 ? -17.112 6.885 17.878 1.00 87.19 90 LEU A N 1
ATOM 681 C CA . LEU A 1 90 ? -16.342 7.141 16.659 1.00 87.19 90 LEU A CA 1
ATOM 682 C C . LEU A 1 90 ? -16.807 6.269 15.485 1.00 87.19 90 LEU A C 1
ATOM 684 O O . LEU A 1 90 ? -16.978 6.771 14.377 1.00 87.19 90 LEU A O 1
ATOM 688 N N . GLY A 1 91 ? -17.067 4.981 15.715 1.00 85.62 91 GLY A N 1
ATOM 689 C CA . GLY A 1 91 ? -17.583 4.082 14.681 1.00 85.62 91 GLY A CA 1
ATOM 690 C C . GLY A 1 91 ? -18.938 4.546 14.136 1.00 85.62 91 GLY A C 1
ATOM 691 O O . GLY A 1 91 ? -19.146 4.581 12.922 1.00 85.62 91 GLY A O 1
ATOM 692 N N . MET A 1 92 ? -19.845 4.982 15.018 1.00 84.00 92 MET A N 1
ATOM 693 C CA . MET A 1 92 ? -21.156 5.514 14.624 1.00 84.00 92 MET A CA 1
ATOM 694 C C . MET A 1 92 ? -21.055 6.816 13.817 1.00 84.00 92 MET A C 1
ATOM 696 O O . MET A 1 92 ? -21.787 6.978 12.838 1.00 84.00 92 MET A O 1
ATOM 700 N N . SER A 1 93 ? -20.153 7.734 14.183 1.00 84.06 93 SER A N 1
ATOM 701 C CA . SER A 1 93 ? -19.994 9.002 13.457 1.00 84.06 93 SER A CA 1
ATOM 702 C C . SER A 1 93 ? -19.417 8.797 12.052 1.00 84.06 93 SER A C 1
ATOM 704 O O . SER A 1 93 ? -19.927 9.378 11.092 1.00 84.06 93 SER A O 1
ATOM 706 N N . LEU A 1 94 ? -18.423 7.912 11.910 1.00 83.50 94 LEU A N 1
ATOM 707 C CA . LEU A 1 94 ? -17.823 7.552 10.621 1.00 83.50 94 LEU A CA 1
ATOM 708 C C . LEU A 1 94 ? -18.837 6.864 9.698 1.00 83.50 94 LEU A C 1
ATOM 710 O O . LEU A 1 94 ? -18.964 7.251 8.536 1.00 83.50 94 LEU A O 1
ATOM 714 N N . LYS A 1 95 ? -19.626 5.912 10.220 1.00 81.00 95 LYS A N 1
ATOM 715 C CA . LYS A 1 95 ? -20.725 5.281 9.465 1.00 81.00 95 LYS A CA 1
ATOM 716 C C . LYS A 1 95 ? -21.771 6.301 9.012 1.00 81.00 95 LYS A C 1
ATOM 718 O O . LYS A 1 95 ? -22.222 6.248 7.870 1.00 81.00 95 LYS A O 1
ATOM 723 N N . GLY A 1 96 ? -22.139 7.249 9.875 1.00 82.06 96 GLY A N 1
ATOM 724 C CA . GLY A 1 96 ? -23.083 8.318 9.541 1.00 82.06 96 GLY A CA 1
ATOM 725 C C . GLY A 1 96 ? -22.606 9.206 8.387 1.00 82.06 96 GLY A C 1
ATOM 726 O O . GLY A 1 96 ? -23.381 9.492 7.474 1.00 82.06 96 GLY A O 1
ATOM 727 N N . ALA A 1 97 ? -21.326 9.589 8.379 1.00 77.75 97 ALA A N 1
ATOM 728 C CA . ALA A 1 97 ? -20.732 10.349 7.278 1.00 77.75 97 ALA A CA 1
ATOM 729 C C . ALA A 1 97 ? -20.766 9.567 5.949 1.00 77.75 97 ALA A C 1
ATOM 731 O O . ALA A 1 97 ? -21.086 10.137 4.906 1.00 77.75 97 ALA A O 1
ATOM 732 N N . LEU A 1 98 ? -20.518 8.254 5.998 1.00 70.88 98 LEU A N 1
ATOM 733 C CA . LEU A 1 98 ? -20.571 7.346 4.846 1.00 70.88 98 LEU A CA 1
ATOM 734 C C . LEU A 1 98 ? -21.972 7.299 4.219 1.00 70.88 98 LEU A C 1
ATOM 736 O O . LEU A 1 98 ? -22.115 7.455 3.007 1.00 70.88 98 LEU A O 1
ATOM 740 N N . TYR A 1 99 ? -23.016 7.180 5.048 1.00 71.56 99 TYR A N 1
ATOM 741 C CA . TYR A 1 99 ? -24.407 7.244 4.589 1.00 71.56 99 TYR A CA 1
ATOM 742 C C . TYR A 1 99 ? -24.730 8.564 3.878 1.00 71.56 99 TYR A C 1
ATOM 744 O O . TYR A 1 99 ? -25.406 8.551 2.852 1.00 71.56 99 TYR A O 1
ATOM 752 N N . GLN A 1 100 ? -24.231 9.699 4.377 1.00 72.25 100 GLN A N 1
ATOM 753 C CA . GLN A 1 100 ? -24.465 11.004 3.746 1.00 72.25 100 GLN A CA 1
ATOM 754 C C . GLN A 1 100 ? -23.757 11.139 2.394 1.00 72.25 100 GLN A C 1
ATOM 756 O O . GLN A 1 100 ? -24.352 11.638 1.441 1.00 72.25 100 GLN A O 1
ATOM 761 N N . VAL A 1 101 ? -22.518 10.651 2.275 1.00 69.75 101 VAL A N 1
ATOM 762 C CA . VAL A 1 101 ? -21.783 10.645 0.998 1.00 69.75 101 VAL A CA 1
ATOM 763 C C . VAL A 1 101 ? -22.456 9.720 -0.019 1.00 69.75 101 VAL A C 1
ATOM 765 O O . VAL A 1 101 ? -22.650 10.119 -1.165 1.00 69.75 101 VAL A O 1
ATOM 768 N N . ALA A 1 102 ? -22.881 8.523 0.397 1.00 65.50 102 ALA A N 1
ATOM 769 C CA . ALA A 1 102 ? -23.596 7.585 -0.465 1.00 65.50 102 ALA A CA 1
ATOM 770 C C . ALA A 1 102 ? -24.939 8.157 -0.956 1.00 65.50 102 ALA A C 1
ATOM 772 O O . ALA A 1 102 ? -25.240 8.083 -2.146 1.00 65.50 102 ALA A O 1
ATOM 773 N N . ILE A 1 103 ? -25.723 8.791 -0.074 1.00 68.56 103 ILE A N 1
ATOM 774 C CA . ILE A 1 103 ? -26.960 9.489 -0.460 1.00 68.56 103 ILE A CA 1
ATOM 775 C C . ILE A 1 103 ? -26.655 10.659 -1.404 1.00 68.56 103 ILE A C 1
ATOM 777 O O . ILE A 1 103 ? -27.372 10.839 -2.383 1.00 68.56 103 ILE A O 1
ATOM 781 N N . GLY A 1 104 ? -25.592 11.430 -1.164 1.00 60.72 104 GLY A N 1
ATOM 782 C CA . GLY A 1 104 ? -25.184 12.529 -2.043 1.00 60.72 104 GLY A CA 1
ATOM 783 C C . GLY A 1 104 ? -24.788 12.061 -3.447 1.00 60.72 104 GLY A C 1
ATOM 784 O O . GLY A 1 104 ? -25.203 12.660 -4.438 1.00 60.72 104 GLY A O 1
ATOM 785 N N . ALA A 1 105 ? -24.052 10.952 -3.542 1.00 61.66 105 ALA A N 1
ATOM 786 C CA . ALA A 1 105 ? -23.648 10.351 -4.812 1.00 61.66 105 ALA A CA 1
ATOM 787 C C . ALA A 1 105 ? -24.832 9.732 -5.582 1.00 61.66 105 ALA A C 1
ATOM 789 O O . ALA A 1 105 ? -24.899 9.855 -6.804 1.00 61.66 105 ALA A O 1
ATOM 790 N N . LEU A 1 106 ? -25.791 9.111 -4.884 1.00 59.44 106 LEU A N 1
ATOM 791 C CA . LEU A 1 106 ? -26.982 8.503 -5.493 1.00 59.44 106 LEU A CA 1
ATOM 792 C C . LEU A 1 106 ? -28.088 9.529 -5.803 1.00 59.44 106 LEU A C 1
ATOM 794 O O . LEU A 1 106 ? -28.797 9.393 -6.797 1.00 59.44 106 LEU A O 1
ATOM 798 N N . GLY A 1 107 ? -28.223 10.578 -4.990 1.00 55.25 107 GLY A N 1
ATOM 799 C CA . GLY A 1 107 ? -29.197 11.658 -5.176 1.00 55.25 107 GLY A CA 1
ATOM 800 C C . GLY A 1 107 ? -28.780 12.686 -6.233 1.00 55.25 107 GLY A C 1
ATOM 801 O O . GLY A 1 107 ? -29.637 13.249 -6.910 1.00 55.25 107 GLY A O 1
ATOM 802 N N . GLY A 1 108 ? -27.474 12.898 -6.430 1.00 50.03 108 GLY A N 1
ATOM 803 C CA . GLY A 1 108 ? -26.943 13.838 -7.424 1.00 50.03 108 GLY A CA 1
ATOM 804 C C . GLY A 1 108 ? -27.049 13.368 -8.880 1.00 50.03 108 GLY A C 1
ATOM 805 O O . GLY A 1 108 ? -27.024 14.197 -9.785 1.00 50.03 108 GLY A O 1
ATOM 806 N N . ALA A 1 109 ? -27.217 12.064 -9.125 1.00 52.06 109 ALA A N 1
ATOM 807 C CA . ALA A 1 109 ? -27.298 11.492 -10.474 1.00 52.06 109 ALA A CA 1
ATOM 808 C C . ALA A 1 109 ? -28.739 11.312 -11.012 1.00 52.06 109 ALA A C 1
ATOM 810 O O . ALA A 1 109 ? -28.912 10.795 -12.114 1.00 52.06 109 ALA A O 1
ATOM 811 N N . GLY A 1 110 ? -29.776 11.744 -10.275 1.00 47.91 110 GLY A N 1
ATOM 812 C CA . GLY A 1 110 ? -31.191 11.552 -10.650 1.00 47.91 110 GLY A CA 1
ATOM 813 C C . GLY A 1 110 ? -32.071 12.810 -10.669 1.00 47.91 110 GLY A C 1
ATOM 814 O O . GLY A 1 110 ? -33.278 12.709 -10.884 1.00 47.91 110 GLY A O 1
ATOM 815 N N . GLY A 1 111 ? -31.509 13.999 -10.448 1.00 45.16 111 GLY A N 1
ATOM 816 C CA . GLY A 1 111 ? -32.258 15.256 -10.352 1.00 45.16 111 GLY A CA 1
ATOM 817 C C . GLY A 1 111 ? -32.584 15.903 -11.700 1.00 45.16 111 GLY A C 1
ATOM 818 O O . GLY A 1 111 ? -32.155 17.024 -11.939 1.00 45.16 111 GLY A O 1
ATOM 819 N N . ASN A 1 112 ? -33.305 15.208 -12.584 1.00 45.62 112 ASN A N 1
ATOM 820 C CA . ASN A 1 112 ? -34.070 15.833 -13.674 1.00 45.62 112 ASN A CA 1
ATOM 821 C C . ASN A 1 112 ? -35.185 14.890 -14.151 1.00 45.62 112 ASN A C 1
ATOM 823 O O . ASN A 1 112 ? -35.179 14.359 -15.257 1.00 45.62 112 ASN A O 1
ATOM 827 N N . ILE A 1 113 ? -36.152 14.649 -13.272 1.00 51.62 113 ILE A N 1
ATOM 828 C CA . ILE A 1 113 ? -37.440 14.055 -13.632 1.00 51.62 113 ILE A CA 1
ATOM 829 C C . ILE A 1 113 ? -38.497 14.687 -12.733 1.00 51.62 113 ILE A C 1
ATOM 831 O O . ILE A 1 113 ? -38.884 14.081 -11.748 1.00 51.62 113 ILE A O 1
ATOM 835 N N . MET A 1 114 ? -38.913 15.925 -13.029 1.00 51.34 114 MET A N 1
ATOM 836 C CA . MET A 1 114 ? -40.282 16.419 -12.805 1.00 51.34 114 MET A CA 1
ATOM 837 C C . MET A 1 114 ? -40.527 17.705 -13.611 1.00 51.34 114 MET A C 1
ATOM 839 O O . MET A 1 114 ? -39.856 18.707 -13.405 1.00 51.34 114 MET A O 1
ATOM 843 N N . SER A 1 115 ? -41.524 17.610 -14.494 1.00 56.62 115 SER A N 1
ATOM 844 C CA . SER A 1 115 ? -42.466 18.640 -14.955 1.00 56.62 115 SER A CA 1
ATOM 845 C C . SER A 1 115 ? -41.963 20.041 -15.321 1.00 56.62 115 SER A C 1
ATOM 847 O O . SER A 1 115 ? -41.674 20.870 -14.461 1.00 56.62 115 SER A O 1
ATOM 849 N N . GLY A 1 116 ? -42.059 20.328 -16.619 1.00 37.47 116 GLY A N 1
ATOM 850 C CA . GLY A 1 116 ? -42.108 21.656 -17.226 1.00 37.47 116 GLY A CA 1
ATOM 851 C C . GLY A 1 116 ? -42.483 21.519 -18.688 1.00 37.47 116 GLY A C 1
ATOM 852 O O . GLY A 1 116 ? -41.606 21.051 -19.443 1.00 37.47 116 GLY A O 1
#

Secondary structure (DSSP, 8-state):
-HHHHHHHHT--HHHHHHHHHHHTTTTTBS-EEE-TTS-EEE-SBPHHHHHHTT-SPPHHHHHHHHHHHHHHHHH-TTS-HHHHHHHHHHHHHHHHHHHHHHHHHHHTT----S--